Protein AF-X1QK16-F1 (afdb_monomer)

InterPro domains:
  IPR001851 ABC transporter, permease [PF02653] (3-55)
  IPR052157 Branched-chain amino acid transport system permease [PTHR11795] (2-64)

pLDDT: mean 73.83, std 10.97, range [42.91, 86.0]

Mean predicted aligned error: 8.33 Å

Solvent-accessible surface area (backbone atoms only — not comparable to full-atom values): 3862 Å² total; per-residue (Å²): 109,69,68,61,53,48,50,21,33,57,58,12,27,86,91,37,68,73,32,25,54,53,30,41,50,53,52,53,52,50,40,52,52,43,31,72,74,78,38,65,82,49,33,64,57,54,52,50,52,51,52,52,50,45,45,71,77,41,78,65,37,86,63,87,63,92,71,130

Secondary structure (DSSP, 8-state):
-HHHHHHHHHHH-TT-HHHHHHHHHHHHHHHHHHHHHT-GGGHHHHHHHHHHHHHHH-TT-S------

Sequence (68 aa):
FAVTAYIICVLGGLGRLKGAVLGGLIIGVTQTVSAYLISPEYKLLVTFVIFLAVLYLKPGGMFKGVTE

Radius of gyration: 12.55 Å; Cα contacts (8 Å, |Δi|>4): 56; chains: 1; bounding box: 29×23×38 Å

Foldseek 3Di:
DVVLLVLLCVQQDPPDPVRSVVSCVVLVVQLVVCCVPPNNVCSVVSSVVVSVVSCVVPVPHPDPDPDD

Structure (mmCIF, N/CA/C/O backbone):
data_AF-X1QK16-F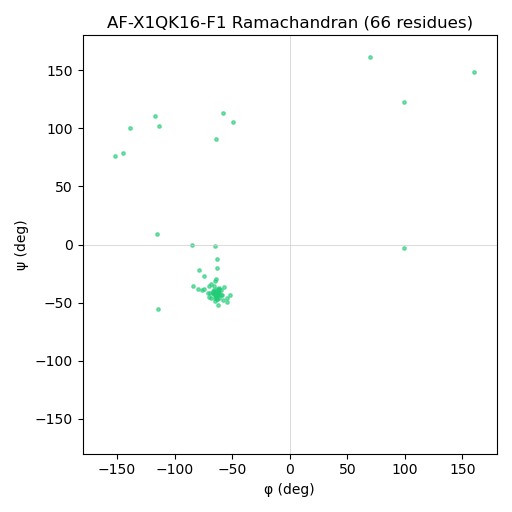1
#
_entry.id   AF-X1QK16-F1
#
loop_
_atom_site.group_PDB
_atom_site.id
_atom_site.type_symbol
_atom_site.label_atom_id
_atom_site.label_alt_id
_atom_site.label_comp_id
_atom_site.label_asym_id
_atom_site.label_entity_id
_atom_site.label_seq_id
_atom_site.pdbx_PDB_ins_code
_atom_site.Cartn_x
_atom_site.Cartn_y
_atom_site.Cartn_z
_atom_site.occupancy
_atom_site.B_iso_or_equiv
_atom_site.auth_seq_id
_atom_site.auth_comp_id
_atom_site.auth_asym_id
_atom_site.auth_atom_id
_atom_site.pdbx_PDB_model_num
ATOM 1 N N . PHE A 1 1 ? -1.009 11.719 -7.475 1.00 67.44 1 PHE A N 1
ATOM 2 C CA . PHE A 1 1 ? -0.796 11.256 -6.085 1.00 67.44 1 PHE A CA 1
ATOM 3 C C . PHE A 1 1 ? -2.090 11.022 -5.307 1.00 67.44 1 PHE A C 1
ATOM 5 O O . PHE A 1 1 ? -2.141 10.036 -4.587 1.00 67.44 1 PHE A O 1
ATOM 12 N N . ALA A 1 2 ? -3.140 11.842 -5.467 1.00 78.50 2 ALA A N 1
ATOM 13 C CA . ALA A 1 2 ? -4.408 11.655 -4.744 1.00 78.50 2 ALA A CA 1
ATOM 14 C C . ALA A 1 2 ? -5.034 10.254 -4.921 1.00 78.50 2 ALA A C 1
ATOM 16 O O . ALA A 1 2 ? -5.385 9.615 -3.937 1.00 78.50 2 ALA A O 1
ATOM 17 N N . VAL A 1 3 ? -5.091 9.737 -6.156 1.00 80.62 3 VAL A N 1
ATOM 18 C CA . VAL A 1 3 ? -5.647 8.399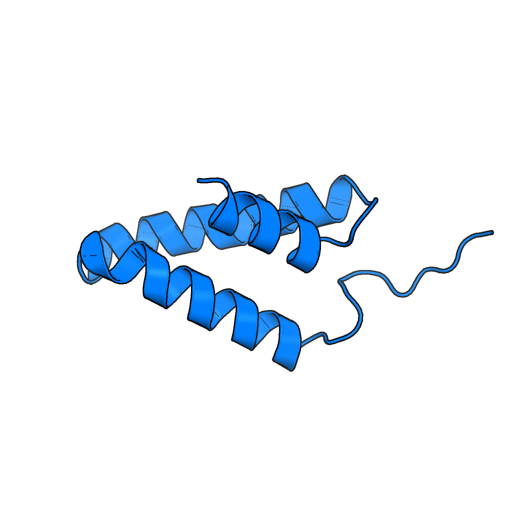 -6.453 1.00 80.62 3 VAL A CA 1
ATOM 19 C C . VAL A 1 3 ? -4.859 7.288 -5.754 1.00 80.62 3 VAL A C 1
ATOM 21 O O . VAL A 1 3 ? -5.434 6.416 -5.116 1.00 80.62 3 VAL A O 1
ATOM 24 N N . THR A 1 4 ? -3.530 7.343 -5.815 1.00 77.38 4 THR A N 1
ATOM 25 C CA . THR A 1 4 ? -2.641 6.365 -5.174 1.00 77.38 4 THR A CA 1
ATOM 26 C C . THR A 1 4 ? -2.771 6.397 -3.649 1.00 77.38 4 THR A C 1
ATOM 28 O O . THR A 1 4 ? -2.811 5.349 -3.014 1.00 77.38 4 THR A O 1
ATOM 31 N N . ALA A 1 5 ? -2.878 7.594 -3.061 1.00 81.75 5 ALA A N 1
ATOM 32 C CA . ALA A 1 5 ? -3.082 7.772 -1.625 1.00 81.75 5 ALA A CA 1
ATOM 33 C C . ALA A 1 5 ? -4.453 7.244 -1.170 1.00 81.75 5 ALA A C 1
ATOM 35 O O . ALA A 1 5 ? -4.550 6.592 -0.132 1.00 81.75 5 ALA A O 1
ATOM 36 N N . TYR A 1 6 ? -5.495 7.462 -1.976 1.00 81.38 6 TYR A N 1
ATOM 37 C CA . TYR A 1 6 ? -6.824 6.907 -1.735 1.00 81.38 6 TYR A CA 1
ATOM 38 C C . TYR A 1 6 ? -6.809 5.376 -1.777 1.00 81.38 6 TYR A C 1
ATOM 40 O O . TYR A 1 6 ? -7.287 4.737 -0.844 1.00 81.38 6 TYR A O 1
ATOM 48 N N . ILE A 1 7 ? -6.172 4.792 -2.796 1.00 80.81 7 ILE A N 1
ATOM 49 C CA . ILE A 1 7 ? -5.974 3.342 -2.928 1.00 80.81 7 ILE A CA 1
ATOM 50 C C . ILE A 1 7 ? -5.298 2.772 -1.679 1.00 80.81 7 ILE A C 1
ATOM 52 O O . ILE A 1 7 ? -5.808 1.823 -1.097 1.00 80.81 7 ILE A O 1
ATOM 56 N N . ILE A 1 8 ? -4.205 3.382 -1.218 1.00 79.50 8 ILE A N 1
ATOM 57 C CA . ILE A 1 8 ? -3.481 2.960 -0.010 1.00 79.50 8 ILE A CA 1
ATOM 58 C C . ILE A 1 8 ? -4.374 3.014 1.240 1.00 79.50 8 ILE A C 1
ATOM 60 O O . ILE A 1 8 ? -4.364 2.087 2.051 1.00 79.50 8 ILE A O 1
ATOM 64 N N . CYS A 1 9 ? -5.160 4.081 1.391 1.00 78.75 9 CYS A N 1
ATOM 65 C CA . CYS A 1 9 ? -6.038 4.274 2.543 1.00 78.75 9 CYS A CA 1
ATOM 66 C C . CYS A 1 9 ? -7.207 3.272 2.552 1.00 78.75 9 CYS A C 1
ATOM 68 O O . CYS A 1 9 ? -7.507 2.679 3.587 1.00 78.75 9 CYS A O 1
ATOM 70 N N . VAL A 1 10 ? -7.821 3.017 1.392 1.00 77.00 10 VAL A N 1
ATOM 71 C CA . VAL A 1 10 ? -8.893 2.019 1.231 1.00 77.00 10 VAL A CA 1
ATOM 72 C C . VAL A 1 10 ? -8.363 0.604 1.466 1.00 77.00 10 VA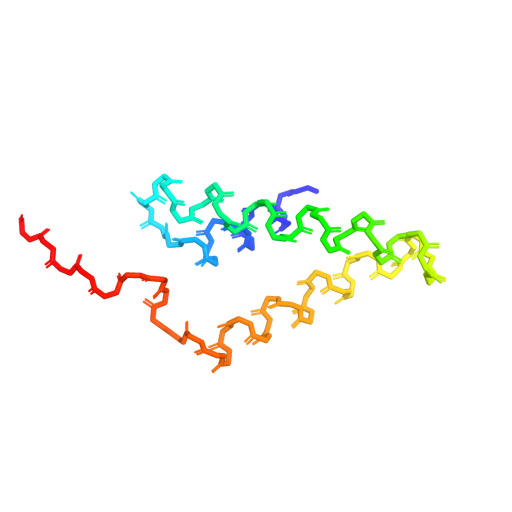L A C 1
ATOM 74 O O . VAL A 1 10 ? -8.988 -0.179 2.175 1.00 77.00 10 VAL A O 1
ATOM 77 N N . LEU A 1 11 ? -7.179 0.298 0.934 1.00 75.12 11 LEU A N 1
ATOM 78 C CA . LEU A 1 11 ? -6.512 -0.998 1.075 1.00 75.12 11 LEU A CA 1
ATOM 79 C C . LEU A 1 11 ? -6.108 -1.269 2.537 1.00 75.12 11 LEU A C 1
ATOM 81 O O . LEU A 1 11 ? -6.221 -2.393 3.025 1.00 75.12 11 LEU A O 1
ATOM 85 N N . GLY A 1 12 ? -5.707 -0.223 3.263 1.00 72.00 12 GLY A N 1
ATOM 86 C CA . GLY A 1 12 ? -5.399 -0.276 4.689 1.00 72.00 12 GLY A CA 1
ATOM 87 C C . GLY A 1 12 ? -6.608 -0.274 5.635 1.00 72.00 12 GLY A C 1
ATOM 88 O O . GLY A 1 12 ? -6.500 -0.747 6.767 1.00 72.00 12 GLY A O 1
ATOM 89 N N . GLY A 1 13 ? -7.760 0.212 5.179 1.00 70.56 13 GLY A N 1
ATOM 90 C CA . GLY A 1 13 ? -8.969 0.398 5.978 1.00 70.56 13 GLY A CA 1
ATOM 91 C C . GLY A 1 13 ? -9.139 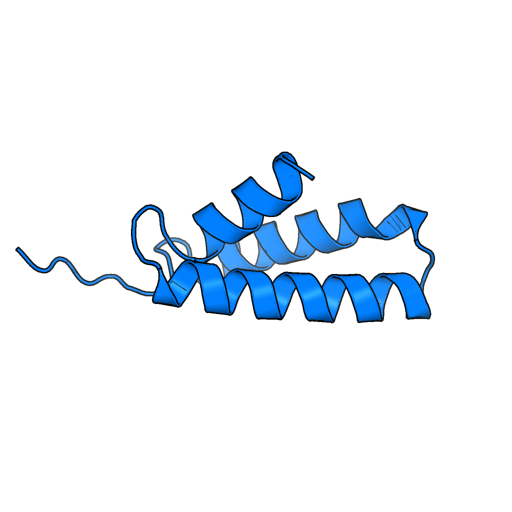1.847 6.440 1.00 70.56 13 GLY A C 1
ATOM 92 O O . GLY A 1 13 ? -8.292 2.400 7.147 1.00 70.56 13 GLY A O 1
ATOM 93 N N . LEU A 1 14 ? -10.276 2.443 6.070 1.00 66.00 14 LEU A N 1
ATOM 94 C CA . LEU A 1 14 ? -10.672 3.795 6.466 1.00 66.00 14 LEU A CA 1
ATOM 95 C C . LEU A 1 14 ? -10.730 3.882 8.002 1.00 66.00 14 LEU A C 1
ATOM 97 O O . LEU A 1 14 ? -11.542 3.215 8.635 1.00 66.00 14 LEU A O 1
ATOM 101 N N . GLY A 1 15 ? -9.829 4.664 8.603 1.00 62.75 15 GLY A N 1
ATOM 102 C CA . GLY A 1 15 ? -9.770 4.883 10.056 1.00 62.75 15 GLY A CA 1
ATOM 103 C C . GLY A 1 15 ? -8.725 4.063 10.829 1.00 62.75 15 GLY A C 1
ATOM 104 O O . GLY A 1 15 ? -8.555 4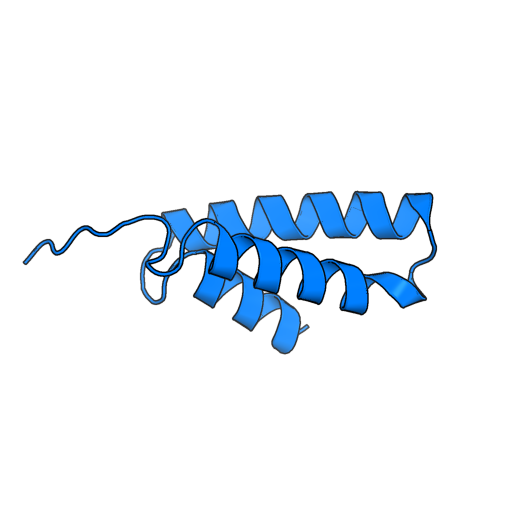.295 12.024 1.00 62.75 15 GLY A O 1
ATOM 105 N N . ARG A 1 16 ? -7.966 3.150 10.195 1.00 66.69 16 ARG A N 1
ATOM 106 C CA . ARG A 1 16 ? -6.919 2.357 10.879 1.00 66.69 16 ARG A CA 1
ATOM 107 C C . ARG A 1 16 ? -5.515 2.707 10.390 1.00 66.69 16 ARG A C 1
ATOM 109 O O . ARG A 1 16 ? -5.047 2.182 9.381 1.00 66.69 16 ARG A O 1
ATOM 116 N N . LEU A 1 17 ? -4.789 3.496 11.187 1.00 75.12 17 LEU A N 1
ATOM 117 C CA . LEU A 1 17 ? -3.418 3.935 10.881 1.00 75.12 17 LEU A CA 1
ATOM 118 C C . LEU A 1 17 ? -2.480 2.762 10.537 1.00 75.12 17 LEU A C 1
ATOM 120 O O . LEU A 1 17 ? -1.753 2.814 9.551 1.00 75.12 17 LEU A O 1
ATOM 124 N N . LYS A 1 18 ? -2.545 1.663 11.303 1.00 76.88 18 LYS A N 1
ATOM 125 C CA . LYS A 1 18 ? -1.688 0.480 11.092 1.00 76.88 18 LYS A CA 1
ATOM 126 C C . LYS A 1 18 ? -1.901 -0.181 9.726 1.00 76.88 18 LYS A C 1
ATOM 128 O O . LYS A 1 18 ? -0.941 -0.648 9.123 1.00 76.88 18 LYS A O 1
ATOM 133 N N . GLY A 1 19 ? -3.141 -0.223 9.241 1.00 75.56 19 GLY A N 1
ATOM 134 C CA . GLY A 1 19 ? -3.446 -0.815 7.943 1.00 75.56 19 GLY A CA 1
ATOM 135 C C . GLY A 1 19 ? -3.044 0.100 6.789 1.00 75.56 19 GLY A C 1
ATOM 136 O O . GLY A 1 19 ? -2.478 -0.378 5.810 1.00 75.56 19 GLY A O 1
ATOM 137 N N . ALA A 1 20 ? -3.246 1.415 6.927 1.00 79.94 20 ALA A N 1
ATOM 138 C CA . ALA A 1 20 ? -2.819 2.400 5.929 1.00 79.94 20 ALA A CA 1
ATOM 139 C C . ALA A 1 20 ? -1.291 2.417 5.742 1.00 79.94 20 ALA A C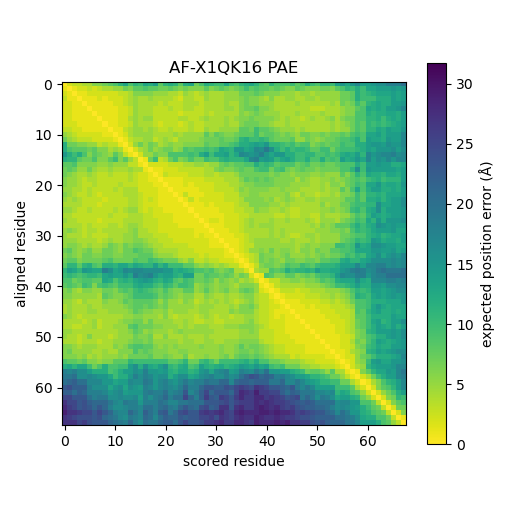 1
ATOM 141 O O . ALA A 1 20 ? -0.811 2.466 4.612 1.00 79.94 20 ALA A O 1
ATOM 142 N N . VAL A 1 21 ? -0.522 2.305 6.833 1.00 82.19 21 VAL A N 1
ATOM 143 C CA . VAL A 1 21 ? 0.949 2.220 6.776 1.00 82.19 21 VAL A CA 1
ATOM 144 C C . VAL A 1 21 ? 1.403 0.952 6.051 1.00 82.19 21 VAL A C 1
ATOM 146 O O . VAL A 1 21 ? 2.259 1.024 5.171 1.00 82.19 21 VAL A O 1
ATOM 149 N N . LEU A 1 22 ? 0.801 -0.201 6.363 1.00 83.06 22 LEU A N 1
ATOM 150 C CA . LEU A 1 22 ? 1.149 -1.464 5.710 1.00 83.06 22 LEU A CA 1
ATOM 151 C C . LEU A 1 22 ? 0.774 -1.458 4.217 1.00 83.06 22 LEU A C 1
ATOM 153 O O . LEU A 1 22 ? 1.567 -1.876 3.376 1.00 83.06 22 LEU A O 1
ATOM 157 N N . GLY A 1 23 ? -0.408 -0.932 3.881 1.00 81.31 23 GLY A N 1
ATOM 158 C CA . GLY A 1 23 ? -0.860 -0.779 2.497 1.00 81.31 23 GLY A CA 1
ATOM 159 C C . GLY A 1 23 ? 0.024 0.179 1.698 1.00 81.31 23 GLY A C 1
ATOM 160 O O . GLY A 1 23 ? 0.348 -0.096 0.545 1.00 81.31 23 GLY A O 1
ATOM 161 N N . GLY A 1 24 ? 0.482 1.264 2.326 1.00 84.75 24 GLY A N 1
ATOM 162 C CA . GLY A 1 24 ? 1.395 2.227 1.716 1.00 84.75 24 GLY A CA 1
ATOM 163 C C . GLY A 1 24 ? 2.769 1.633 1.443 1.00 84.75 24 GLY A C 1
ATOM 164 O O . GLY A 1 24 ? 3.326 1.854 0.370 1.00 84.75 24 GLY A O 1
ATOM 165 N N . LEU A 1 25 ? 3.278 0.823 2.374 1.00 85.25 25 LEU A N 1
ATOM 166 C CA . LEU A 1 25 ? 4.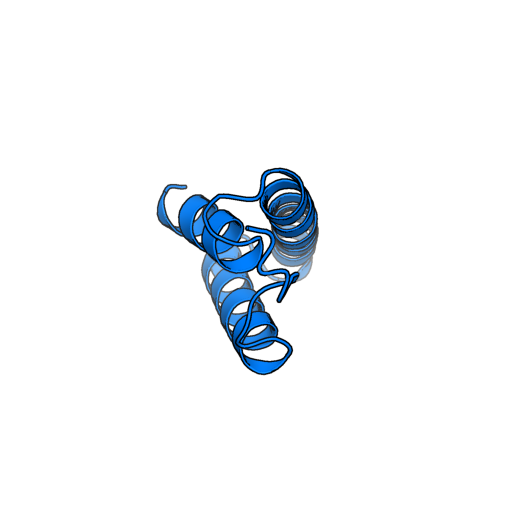547 0.119 2.217 1.00 85.25 25 LEU A CA 1
ATOM 167 C C . LEU A 1 25 ? 4.493 -0.880 1.054 1.00 85.25 25 LEU A C 1
ATOM 169 O O . LEU A 1 25 ? 5.375 -0.867 0.200 1.00 85.25 25 LEU A O 1
ATOM 173 N N . ILE A 1 26 ? 3.437 -1.694 0.974 1.00 83.19 26 ILE A N 1
ATOM 174 C CA . ILE A 1 26 ? 3.270 -2.684 -0.100 1.00 83.19 26 ILE A CA 1
ATOM 175 C C . ILE A 1 26 ? 3.166 -1.984 -1.460 1.00 83.19 26 ILE A C 1
ATOM 177 O O . ILE A 1 26 ? 3.939 -2.285 -2.367 1.00 83.19 26 ILE A O 1
ATOM 181 N N . ILE A 1 27 ? 2.265 -1.004 -1.591 1.00 84.75 27 ILE A N 1
ATOM 182 C CA . ILE A 1 27 ? 2.074 -0.273 -2.851 1.00 84.75 27 ILE A CA 1
ATOM 183 C C . ILE A 1 27 ? 3.342 0.483 -3.250 1.00 84.75 27 ILE A C 1
ATOM 185 O O . ILE A 1 27 ? 3.711 0.460 -4.421 1.00 84.75 27 ILE A O 1
ATOM 189 N N . GLY A 1 28 ? 4.030 1.124 -2.301 1.00 85.25 28 GLY A N 1
ATOM 190 C CA . GLY A 1 28 ? 5.259 1.873 -2.560 1.00 85.25 28 GLY A CA 1
ATOM 191 C C . GLY A 1 28 ? 6.406 0.987 -3.050 1.00 85.25 28 GLY A C 1
ATOM 192 O O . GLY A 1 28 ? 7.072 1.327 -4.034 1.00 85.25 28 GLY A O 1
ATOM 193 N N . VAL A 1 29 ? 6.599 -0.178 -2.422 1.00 86.00 29 VAL A N 1
ATOM 194 C CA . VAL A 1 29 ? 7.617 -1.153 -2.841 1.00 86.00 29 VAL A CA 1
ATOM 195 C C . VAL A 1 29 ? 7.281 -1.697 -4.225 1.00 86.00 29 VAL A C 1
ATOM 197 O O . VAL A 1 29 ? 8.125 -1.646 -5.119 1.00 86.00 29 VAL A O 1
ATOM 200 N N . THR A 1 30 ? 6.042 -2.130 -4.464 1.00 82.62 30 THR A N 1
ATOM 201 C CA . THR A 1 30 ? 5.676 -2.678 -5.774 1.00 82.62 30 THR A CA 1
ATOM 202 C C . THR A 1 30 ? 5.678 -1.618 -6.875 1.00 82.62 30 THR A C 1
ATOM 204 O O . THR A 1 30 ? 6.081 -1.919 -7.997 1.00 82.62 30 THR A O 1
ATOM 207 N N . GLN A 1 31 ? 5.316 -0.363 -6.589 1.00 82.38 31 GLN A N 1
ATOM 208 C CA . GLN A 1 31 ? 5.466 0.744 -7.542 1.00 82.38 31 GLN A CA 1
ATOM 209 C C . GLN A 1 31 ? 6.924 0.990 -7.920 1.00 82.38 31 GLN A C 1
ATOM 211 O O . GLN A 1 31 ? 7.205 1.303 -9.072 1.00 82.38 31 GLN A O 1
ATOM 216 N N . THR A 1 32 ? 7.838 0.888 -6.957 1.00 83.50 32 THR A N 1
ATOM 217 C CA . THR A 1 32 ? 9.269 1.102 -7.201 1.00 83.50 32 THR A CA 1
ATOM 218 C C . THR A 1 32 ? 9.845 -0.039 -8.035 1.00 83.50 32 THR A C 1
ATOM 220 O O . THR A 1 32 ? 10.513 0.207 -9.035 1.00 83.50 32 THR A O 1
ATOM 223 N N . VAL A 1 33 ? 9.505 -1.283 -7.688 1.00 82.81 33 VAL A N 1
ATOM 224 C CA . VAL A 1 33 ? 9.937 -2.480 -8.425 1.00 82.81 33 VAL A CA 1
ATOM 225 C C . VAL A 1 33 ? 9.362 -2.503 -9.845 1.00 82.81 33 VAL A C 1
ATOM 227 O O . VAL A 1 33 ? 10.088 -2.759 -10.801 1.00 82.81 33 VAL A O 1
ATOM 230 N N . SER A 1 34 ? 8.079 -2.181 -10.017 1.00 76.50 34 SER A N 1
ATOM 231 C CA . SER A 1 34 ? 7.445 -2.148 -11.344 1.00 76.50 34 SER A CA 1
ATOM 232 C C . SER A 1 34 ? 7.928 -1.000 -12.228 1.00 76.50 34 SER A C 1
ATOM 234 O O . SER A 1 34 ? 8.089 -1.192 -13.433 1.00 76.50 34 SER A O 1
ATOM 236 N N . ALA A 1 35 ? 8.209 0.167 -11.642 1.00 78.06 35 ALA A N 1
ATOM 237 C CA . ALA A 1 35 ? 8.821 1.275 -12.367 1.00 78.06 35 ALA A CA 1
ATOM 238 C C . ALA A 1 35 ? 10.239 0.933 -12.852 1.00 78.06 35 ALA A C 1
ATOM 240 O O . ALA A 1 35 ? 10.648 1.449 -13.887 1.00 78.06 35 ALA A O 1
ATOM 241 N N . TYR A 1 36 ? 10.959 0.065 -12.131 1.00 79.12 36 TYR A N 1
ATOM 242 C CA . TYR A 1 36 ? 12.294 -0.394 -12.509 1.00 79.12 36 TYR A CA 1
ATOM 243 C C . TYR A 1 36 ? 12.277 -1.502 -13.578 1.00 79.12 36 TYR A C 1
ATOM 245 O O . TYR A 1 36 ? 13.124 -1.490 -14.463 1.00 79.12 36 TYR A O 1
ATOM 253 N N . LEU A 1 37 ? 11.326 -2.449 -13.521 1.00 75.94 37 LEU A N 1
ATOM 254 C CA . LEU A 1 37 ? 11.298 -3.602 -14.437 1.00 75.94 37 LEU A CA 1
ATOM 255 C C . LEU A 1 37 ? 10.639 -3.348 -15.801 1.00 75.94 37 LEU A C 1
ATOM 257 O O . LEU A 1 37 ? 11.049 -3.973 -16.773 1.00 75.94 37 LEU A O 1
ATOM 261 N N . ILE A 1 38 ? 9.578 -2.534 -15.872 1.00 70.06 38 ILE A N 1
ATOM 262 C CA . ILE A 1 38 ? 8.711 -2.486 -17.068 1.00 70.06 38 ILE A CA 1
ATOM 263 C C . ILE A 1 38 ? 8.795 -1.138 -17.777 1.00 70.06 38 ILE A C 1
ATOM 265 O O . ILE A 1 38 ? 9.023 -1.116 -18.979 1.00 70.06 38 ILE A O 1
ATOM 269 N N . SER A 1 39 ? 8.529 -0.052 -17.044 1.00 74.62 39 SER A N 1
ATOM 270 C CA . SER A 1 39 ? 8.642 1.361 -17.441 1.00 74.62 39 SER A CA 1
ATOM 271 C C . SER A 1 39 ? 7.777 2.212 -16.499 1.00 74.62 39 SER A C 1
ATOM 273 O O . SER A 1 39 ? 6.717 1.754 -16.055 1.00 74.62 39 SER A O 1
ATOM 275 N N . PRO A 1 40 ? 8.152 3.472 -16.212 1.00 73.44 40 PRO A N 1
ATOM 276 C CA . PRO A 1 40 ? 7.410 4.348 -15.299 1.00 73.44 40 PRO A CA 1
ATOM 277 C C . PRO A 1 40 ? 5.984 4.683 -15.771 1.00 73.44 40 PRO A C 1
ATOM 279 O O . PRO A 1 40 ? 5.135 5.016 -14.944 1.00 73.44 40 PRO A O 1
ATOM 282 N N . GLU A 1 41 ? 5.687 4.539 -17.064 1.00 79.56 41 GLU A N 1
ATOM 283 C CA . GLU A 1 41 ? 4.346 4.739 -17.633 1.00 79.56 41 GLU A CA 1
ATOM 284 C C . GLU A 1 41 ? 3.321 3.716 -17.111 1.00 79.56 41 GLU A C 1
ATOM 286 O O . GLU A 1 41 ? 2.158 4.049 -16.886 1.00 79.56 41 GLU A O 1
ATOM 291 N N . TYR A 1 42 ? 3.755 2.490 -16.795 1.00 75.75 42 TYR A N 1
ATOM 292 C CA . TYR A 1 42 ? 2.872 1.431 -16.286 1.00 75.75 42 TYR A CA 1
ATOM 293 C C . TYR A 1 42 ? 2.655 1.486 -14.773 1.00 75.75 42 TYR A C 1
ATOM 295 O O . TYR A 1 42 ? 1.891 0.690 -14.220 1.00 75.75 42 TYR A O 1
ATOM 303 N N . LYS A 1 43 ? 3.273 2.448 -14.081 1.00 73.69 43 LYS A N 1
ATOM 304 C CA . LYS A 1 43 ? 3.193 2.582 -12.621 1.00 73.69 43 LYS A CA 1
ATOM 305 C C . LYS A 1 43 ? 1.744 2.722 -12.134 1.00 73.69 43 LYS A C 1
ATOM 307 O O . LYS A 1 43 ? 1.381 2.165 -11.095 1.00 73.69 43 LYS A O 1
ATOM 312 N N . LEU A 1 44 ? 0.896 3.421 -12.897 1.00 78.00 44 LEU A N 1
ATOM 313 C CA . LEU A 1 44 ? -0.528 3.581 -12.581 1.00 78.00 44 LEU A CA 1
ATOM 314 C C . LEU A 1 44 ? -1.312 2.274 -12.780 1.00 78.00 44 LEU A C 1
ATOM 316 O O . LEU A 1 44 ? -2.120 1.911 -11.928 1.00 78.00 44 LEU A O 1
ATOM 320 N N . LEU A 1 45 ? -1.024 1.548 -13.864 1.00 83.81 45 LEU A N 1
ATOM 321 C CA . LEU A 1 45 ? -1.672 0.282 -14.207 1.00 83.81 45 LEU A CA 1
ATOM 322 C C . LEU A 1 45 ? -1.354 -0.794 -13.164 1.00 83.81 45 LEU A C 1
ATOM 324 O O . LEU A 1 45 ? -2.263 -1.431 -12.639 1.00 83.81 45 LEU A O 1
ATOM 328 N N . VAL A 1 46 ? -0.086 -0.918 -12.768 1.00 81.38 46 VAL A N 1
ATOM 329 C CA . VAL A 1 46 ? 0.339 -1.843 -11.705 1.00 81.38 46 VAL A CA 1
ATOM 330 C C . VAL A 1 46 ? -0.322 -1.502 -10.371 1.00 81.38 46 VAL A C 1
ATOM 332 O O . VAL A 1 46 ? -0.794 -2.396 -9.672 1.00 81.38 46 VAL A O 1
ATOM 335 N N . THR A 1 47 ? -0.430 -0.213 -10.033 1.00 81.31 47 THR A N 1
ATOM 336 C CA . THR A 1 47 ? -1.138 0.217 -8.815 1.00 81.31 47 THR A CA 1
ATOM 337 C C . THR A 1 47 ? -2.598 -0.244 -8.828 1.00 81.31 47 THR A C 1
ATOM 339 O O . THR A 1 47 ? -3.094 -0.750 -7.823 1.00 81.31 47 THR A O 1
ATOM 342 N N . PHE A 1 48 ? -3.279 -0.100 -9.967 1.00 82.06 48 PHE A N 1
ATOM 343 C CA . PHE A 1 48 ? -4.670 -0.522 -10.138 1.00 82.06 48 PHE A CA 1
ATOM 344 C C . PHE A 1 48 ? -4.841 -2.042 -10.061 1.00 82.06 48 PHE A C 1
ATOM 346 O O . PHE A 1 48 ? -5.773 -2.524 -9.419 1.00 82.06 48 PHE A O 1
ATOM 353 N N . VAL A 1 49 ? -3.928 -2.801 -10.669 1.00 84.94 49 VAL A N 1
ATOM 354 C CA . VAL A 1 49 ? -3.936 -4.269 -10.614 1.00 84.94 49 VAL A CA 1
ATOM 355 C C . VAL A 1 49 ? -3.758 -4.760 -9.180 1.00 84.94 49 VAL A C 1
ATOM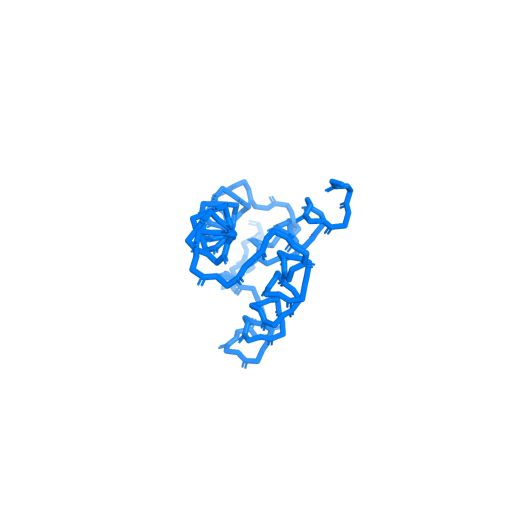 357 O O . VAL A 1 49 ? -4.496 -5.641 -8.751 1.00 84.94 49 VAL A O 1
ATOM 360 N N . ILE A 1 50 ? -2.844 -4.168 -8.405 1.00 80.31 50 ILE A N 1
ATOM 361 C CA . ILE A 1 50 ? -2.666 -4.533 -6.991 1.00 80.31 50 ILE A CA 1
ATOM 362 C C . ILE A 1 50 ? -3.899 -4.157 -6.176 1.00 80.31 50 ILE A C 1
ATOM 364 O O . ILE A 1 50 ? -4.329 -4.933 -5.329 1.00 80.31 50 ILE A O 1
ATOM 368 N N . PHE A 1 51 ? -4.490 -2.993 -6.439 1.00 80.25 51 PHE A N 1
ATOM 369 C CA . PHE A 1 51 ? -5.724 -2.588 -5.776 1.00 80.25 51 PHE A CA 1
ATOM 370 C C . PHE A 1 51 ? -6.848 -3.608 -6.004 1.00 80.25 51 PHE A C 1
ATOM 372 O O . PHE A 1 51 ? -7.466 -4.064 -5.042 1.00 80.25 51 PHE A O 1
ATOM 379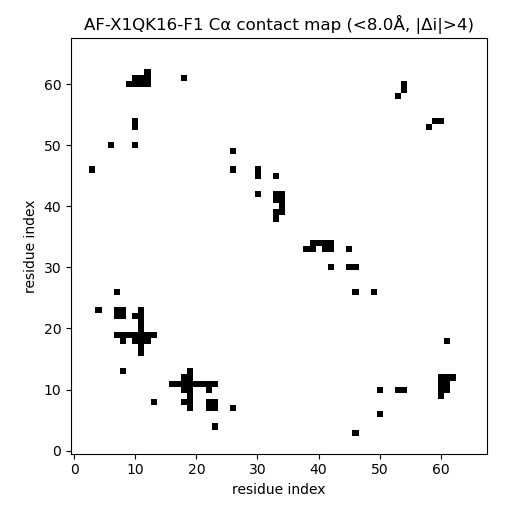 N N . LEU A 1 52 ? -7.051 -4.037 -7.252 1.00 82.00 52 LEU A N 1
ATOM 380 C CA . LEU A 1 52 ? -8.008 -5.090 -7.597 1.00 82.00 52 LEU A CA 1
ATOM 381 C C . LEU A 1 52 ? -7.644 -6.438 -6.966 1.00 82.00 52 LEU A C 1
ATOM 383 O O . LEU A 1 52 ? -8.517 -7.104 -6.416 1.00 82.00 52 LEU A O 1
ATOM 387 N N . ALA A 1 53 ? -6.367 -6.826 -6.991 1.00 80.19 53 ALA A N 1
ATOM 388 C CA . ALA A 1 53 ? -5.896 -8.069 -6.386 1.00 80.19 53 ALA A CA 1
ATOM 389 C C . ALA A 1 53 ? -6.137 -8.093 -4.871 1.00 80.19 53 ALA A C 1
ATOM 391 O O . ALA A 1 53 ? -6.531 -9.121 -4.328 1.00 80.19 53 ALA A O 1
ATOM 392 N N . VAL A 1 54 ? -5.959 -6.964 -4.179 1.00 73.19 54 VAL A N 1
ATOM 393 C CA . VAL A 1 54 ? -6.229 -6.883 -2.740 1.00 73.19 54 VAL A CA 1
ATOM 394 C C . VAL A 1 54 ? -7.727 -6.860 -2.442 1.00 73.19 54 VAL A C 1
ATOM 396 O O . VAL A 1 54 ? -8.145 -7.530 -1.499 1.00 73.19 54 VAL A O 1
ATOM 399 N N . LEU A 1 55 ? -8.551 -6.184 -3.251 1.00 74.75 55 LEU A N 1
ATOM 400 C CA . LEU A 1 55 ? -10.011 -6.302 -3.136 1.00 74.75 55 LEU A CA 1
ATOM 401 C C . LEU A 1 55 ? -10.480 -7.749 -3.341 1.00 74.75 55 LEU A C 1
ATOM 403 O O . LEU A 1 55 ? -11.351 -8.212 -2.607 1.00 74.75 55 LEU A O 1
ATOM 407 N N . TYR A 1 56 ? -9.871 -8.470 -4.286 1.00 71.88 56 TYR A N 1
ATOM 408 C CA . TYR A 1 56 ? -10.173 -9.874 -4.560 1.00 71.88 56 TYR A CA 1
ATOM 409 C C . TYR A 1 56 ? -9.732 -10.802 -3.419 1.00 71.88 56 TYR A C 1
ATOM 411 O O . TYR A 1 56 ? -10.497 -11.653 -2.975 1.00 71.88 56 TYR A O 1
ATOM 419 N N . LEU A 1 57 ? -8.514 -10.621 -2.901 1.00 65.00 57 LEU A N 1
ATOM 420 C CA . LEU A 1 57 ? -7.968 -11.444 -1.817 1.00 65.00 57 LEU A CA 1
ATOM 421 C C . LEU A 1 57 ? -8.587 -11.121 -0.449 1.00 65.00 57 LEU A C 1
ATOM 423 O O . LEU A 1 57 ? -8.599 -11.980 0.435 1.00 65.00 57 LEU A O 1
ATOM 427 N N . LYS A 1 58 ? -9.071 -9.891 -0.228 1.00 60.84 58 LYS A N 1
ATOM 428 C CA . LYS A 1 58 ? -9.600 -9.462 1.073 1.00 60.84 58 LYS A CA 1
ATOM 429 C C . LYS A 1 58 ? -10.665 -8.357 0.936 1.00 60.84 58 LYS A C 1
ATOM 431 O O . LYS A 1 58 ? -10.405 -7.213 1.317 1.00 60.84 58 LYS A O 1
ATOM 436 N N . PRO A 1 59 ? -11.905 -8.693 0.524 1.00 54.81 59 PRO A N 1
ATOM 437 C CA . PRO A 1 59 ? -12.998 -7.727 0.320 1.00 54.81 59 PRO A CA 1
ATOM 438 C C . PRO A 1 59 ? -13.485 -7.011 1.599 1.00 54.81 59 PRO A C 1
ATOM 440 O O . PRO A 1 59 ? -14.381 -6.178 1.532 1.00 54.81 59 PRO A O 1
ATOM 443 N N . GLY A 1 60 ? -12.916 -7.319 2.774 1.00 56.88 60 GLY A N 1
ATOM 444 C CA . GLY A 1 60 ? -13.285 -6.731 4.070 1.00 56.88 60 GLY A CA 1
ATOM 445 C C . GLY A 1 60 ? -12.204 -5.887 4.758 1.00 56.88 60 GLY A C 1
ATOM 446 O O . GLY A 1 60 ? -12.371 -5.561 5.930 1.00 56.88 60 GLY A O 1
ATOM 447 N N . GLY A 1 61 ? -11.087 -5.569 4.091 1.00 53.72 61 GLY A N 1
ATOM 448 C CA . GLY A 1 61 ? -9.961 -4.871 4.725 1.00 53.72 61 GLY A CA 1
ATOM 449 C C . GLY A 1 61 ? -9.214 -5.747 5.741 1.00 53.72 61 GLY A C 1
ATOM 450 O O . GLY A 1 61 ? -9.693 -6.793 6.188 1.00 53.72 61 GLY A O 1
ATOM 451 N N . MET A 1 62 ? -7.980 -5.373 6.099 1.00 52.41 62 MET A N 1
ATOM 452 C CA . MET A 1 62 ? -7.115 -6.245 6.906 1.00 52.41 62 MET A CA 1
ATOM 453 C C . MET A 1 62 ? -7.631 -6.560 8.316 1.00 52.41 62 MET A C 1
ATOM 455 O O . MET A 1 62 ? -7.148 -7.520 8.912 1.00 52.41 62 MET A O 1
ATOM 459 N N . PHE A 1 63 ? -8.649 -5.850 8.799 1.00 54.19 63 PHE A N 1
ATOM 460 C CA . PHE A 1 63 ? -9.305 -6.135 10.065 1.00 54.19 63 PHE A CA 1
ATOM 461 C C . PHE A 1 63 ? -10.829 -5.994 9.958 1.00 54.19 63 PHE A C 1
ATOM 463 O O . PHE A 1 63 ? -11.374 -4.904 10.125 1.00 54.19 63 PHE A O 1
ATOM 470 N N . LYS A 1 64 ? -11.519 -7.132 9.832 1.00 49.19 64 LYS A N 1
ATOM 471 C CA . LYS A 1 64 ? -12.777 -7.334 10.559 1.00 49.19 64 LYS A CA 1
ATOM 472 C C . LYS A 1 64 ? -12.433 -7.336 12.046 1.00 49.19 64 LYS A C 1
ATOM 474 O O . LYS A 1 64 ? -12.047 -8.353 12.606 1.00 49.19 64 LYS A O 1
ATOM 479 N N . GLY A 1 65 ? -12.485 -6.161 12.643 1.00 47.94 65 GLY A N 1
ATOM 480 C CA . GLY A 1 65 ? -12.439 -5.961 14.077 1.00 47.94 65 GLY A CA 1
ATOM 481 C C . GLY A 1 65 ? -13.347 -4.788 14.353 1.00 47.94 65 GLY A C 1
ATOM 482 O O . GLY A 1 65 ? -12.865 -3.663 14.444 1.00 47.94 65 GLY A O 1
ATOM 483 N N . VAL A 1 66 ? -14.652 -5.076 14.360 1.00 56.00 66 VAL A N 1
ATOM 484 C CA . VAL A 1 66 ? -15.586 -4.403 15.258 1.00 56.00 66 VAL A CA 1
ATOM 485 C C . VAL A 1 66 ? -14.932 -4.487 16.628 1.00 56.00 66 VAL A C 1
ATOM 487 O O . VAL A 1 66 ? -14.827 -5.567 17.202 1.00 56.00 66 VAL A O 1
ATOM 490 N N . THR A 1 67 ? -14.390 -3.373 17.079 1.00 42.91 67 THR A N 1
ATOM 491 C CA . THR A 1 67 ? -14.320 -3.110 18.502 1.00 42.91 67 THR A CA 1
ATOM 492 C C . THR A 1 67 ? -15.166 -1.871 18.672 1.00 42.91 67 THR A C 1
ATOM 494 O O . THR A 1 67 ? -14.851 -0.816 18.115 1.00 42.91 67 THR A O 1
ATOM 497 N N . GLU A 1 68 ? -16.302 -2.102 19.315 1.00 45.09 68 GLU A N 1
ATOM 498 C CA . GLU A 1 68 ? -16.996 -1.122 20.140 1.00 45.09 68 GLU A CA 1
ATOM 499 C C . GLU A 1 68 ? -16.003 -0.314 20.993 1.00 45.09 68 GLU A C 1
ATOM 501 O O . GLU A 1 68 ? -14.934 -0.868 21.359 1.00 45.09 68 GLU A O 1
#

Organism: NCBI:txid412755